Protein AF-A0A8E2ET56-F1 (afdb_monomer)

Radius of gyration: 13.76 Å; Cα contacts (8 Å, |Δi|>4): 84; chains: 1; bounding box: 32×27×34 Å

InterPro domains:
  IPR012919 SUN domain [PF07738] (4-85)
  IPR012919 SUN domain [PS51469] (1-86)
  IPR045120 SUN domain-containing Suco/Slp1-like [PTHR12953] (2-84)

Organism: NCBI:txid574774

Foldseek 3Di:
DCQQVDPPLVGDDDDDPPDPDDDDDDDDPDDDDDFKDKDFDQDPPDDDDFKDWDWDAPDPPDDPVRTHTPDIDGDDRDRDIDMDGD

pLDDT: mean 86.09, std 9.48, range [50.31, 96.56]

Solvent-accessible surface area (backbone atoms only — not comparable to full-atom values): 6111 Å² total; per-residue (Å²): 139,65,30,83,85,40,90,52,82,91,43,72,72,85,75,66,85,83,53,92,75,87,83,83,86,83,87,71,99,64,94,77,86,84,52,69,48,77,52,67,56,75,65,82,91,56,85,76,72,42,76,49,73,45,64,47,67,97,54,85,88,66,56,85,90,56,57,42,75,67,48,76,47,77,51,66,95,58,68,50,85,43,79,44,81,96

Sequence (86 aa):
SSSVLVENKDSYMLNECAAPNKFLVVELCDDILVDTIVLANFEFFSSMFRTFRISVSDRYPVKLERWKELGVFEARNSRDIQAFLV

Secondary structure (DSSP, 8-state):
--TTS---TT---PPPTT-S--------SS-----EEEE----SSSPPP-EEEEEE-SSSSPPGGGPEEEEEEE--S-SS-EEEE-

Mean predicted aligned error: 5.39 Å

Structure (mmCIF, N/CA/C/O backbone):
data_AF-A0A8E2ET56-F1
#
_entry.id   AF-A0A8E2ET56-F1
#
loop_
_atom_site.group_PDB
_atom_site.id
_atom_site.type_symbol
_atom_site.label_atom_id
_atom_site.label_alt_id
_atom_site.label_comp_id
_atom_site.label_asym_id
_atom_site.label_entity_id
_atom_site.label_seq_id
_atom_site.pdbx_PDB_ins_code
_atom_site.Cartn_x
_atom_site.Cartn_y
_atom_site.Cartn_z
_atom_site.occupancy
_atom_site.B_iso_or_equiv
_atom_site.auth_seq_id
_atom_site.auth_comp_id
_atom_site.auth_asym_id
_atom_site.auth_atom_id
_atom_site.pdbx_PDB_model_num
ATOM 1 N N . SER A 1 1 ? -3.769 12.865 -10.383 1.00 50.31 1 SER A N 1
ATOM 2 C CA . SER A 1 1 ? -3.716 12.124 -9.105 1.00 50.31 1 SER A CA 1
ATOM 3 C C . SER A 1 1 ? -4.434 10.767 -9.159 1.00 50.31 1 SER A C 1
ATOM 5 O O . SER A 1 1 ? -4.729 10.225 -8.106 1.00 50.31 1 SER A O 1
ATOM 7 N N . SER A 1 2 ? -4.659 10.155 -10.336 1.00 58.34 2 SER A N 1
ATOM 8 C CA . SER A 1 2 ? -5.284 8.818 -10.445 1.00 58.34 2 SER A CA 1
ATOM 9 C C . SER A 1 2 ? -4.286 7.659 -10.572 1.00 58.34 2 SER A C 1
ATOM 11 O O . SER A 1 2 ? -4.694 6.508 -10.606 1.00 58.34 2 SER A O 1
ATOM 13 N N . SER A 1 3 ? -2.981 7.9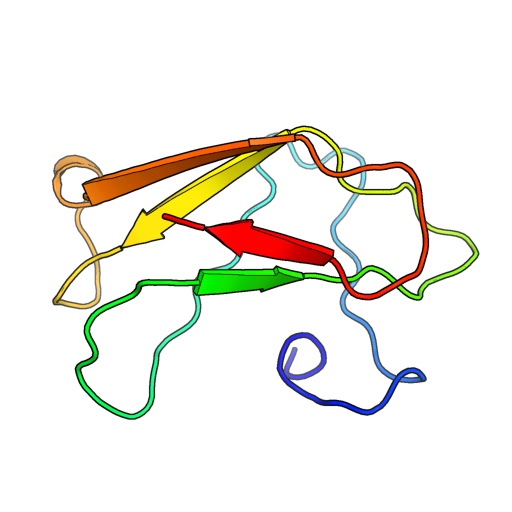28 -10.627 1.00 70.75 3 SER A N 1
ATOM 14 C CA . SER A 1 3 ? -1.984 6.945 -11.071 1.00 70.75 3 SER A CA 1
ATOM 15 C C . SER A 1 3 ? -1.683 5.801 -10.093 1.00 70.75 3 SER A C 1
ATOM 17 O O . SER A 1 3 ? -0.981 4.876 -10.466 1.00 70.75 3 SER A O 1
ATOM 19 N N . VAL A 1 4 ? -2.172 5.844 -8.847 1.00 74.25 4 VAL A N 1
ATOM 20 C CA . VAL A 1 4 ? -1.910 4.772 -7.860 1.00 74.25 4 VAL A CA 1
ATOM 21 C C . VAL A 1 4 ? -2.808 3.551 -8.076 1.00 74.25 4 VAL A C 1
ATOM 23 O O . VAL A 1 4 ? -2.394 2.432 -7.802 1.00 74.25 4 VAL A O 1
ATOM 26 N N . LEU A 1 5 ? -4.028 3.764 -8.576 1.00 77.62 5 LEU A N 1
ATOM 27 C CA . LEU A 1 5 ? -5.022 2.707 -8.818 1.00 77.62 5 LEU A CA 1
ATOM 28 C C . LEU A 1 5 ? -5.139 2.348 -10.305 1.00 77.62 5 LEU A C 1
ATOM 30 O O . LEU A 1 5 ? -6.077 1.673 -10.716 1.00 77.62 5 LEU A O 1
ATOM 34 N N . VAL A 1 6 ? -4.214 2.842 -11.126 1.00 74.25 6 VAL A N 1
ATOM 35 C CA . VAL A 1 6 ? -4.192 2.613 -12.567 1.00 74.25 6 VAL A CA 1
ATOM 36 C C . VAL A 1 6 ? -3.054 1.649 -12.864 1.00 74.25 6 VAL A C 1
ATOM 38 O O . VAL A 1 6 ? -1.915 1.895 -12.490 1.00 74.25 6 VAL A O 1
ATOM 41 N N . GLU A 1 7 ? -3.350 0.560 -13.571 1.00 68.50 7 GLU A N 1
ATOM 42 C CA . GLU A 1 7 ? -2.359 -0.476 -13.911 1.00 68.50 7 GLU A CA 1
ATOM 43 C C . GLU A 1 7 ? -1.271 0.004 -14.889 1.00 68.50 7 GLU A C 1
ATOM 45 O O . GLU A 1 7 ? -0.294 -0.704 -15.146 1.00 68.50 7 GLU A O 1
ATOM 50 N N . ASN A 1 8 ? -1.431 1.207 -15.451 1.00 72.62 8 ASN A N 1
ATOM 51 C CA . ASN A 1 8 ? -0.447 1.823 -16.327 1.00 72.62 8 ASN A CA 1
ATOM 52 C C . ASN A 1 8 ? 0.841 2.135 -15.551 1.00 72.62 8 ASN A C 1
ATOM 54 O O . ASN A 1 8 ? 0.917 3.117 -14.818 1.00 72.62 8 ASN A O 1
ATOM 58 N N . LYS A 1 9 ? 1.873 1.327 -15.800 1.00 66.44 9 LYS A N 1
ATOM 59 C CA . LYS A 1 9 ? 3.200 1.433 -15.179 1.00 66.44 9 LYS A CA 1
ATOM 60 C C . LYS A 1 9 ? 3.972 2.701 -15.564 1.00 66.44 9 LYS A C 1
ATOM 62 O O . LYS A 1 9 ? 4.910 3.051 -14.857 1.00 66.44 9 LYS A O 1
ATOM 67 N N . ASP A 1 10 ? 3.567 3.393 -16.629 1.00 64.06 10 ASP A N 1
ATOM 68 C CA . ASP A 1 10 ? 4.150 4.673 -17.054 1.00 64.06 10 ASP A CA 1
ATOM 69 C C . ASP A 1 10 ? 3.524 5.867 -16.317 1.00 64.06 10 ASP A C 1
ATOM 71 O O . ASP A 1 10 ? 4.010 6.994 -16.401 1.00 64.06 10 ASP A O 1
ATOM 75 N N . SER A 1 11 ? 2.423 5.643 -15.594 1.00 66.94 11 SER A N 1
ATOM 76 C CA . SER A 1 11 ? 1.779 6.645 -14.752 1.00 66.94 11 SER A CA 1
ATOM 77 C C . SER A 1 11 ? 2.048 6.333 -13.289 1.00 66.94 11 SER A C 1
ATOM 79 O O . SER A 1 11 ? 1.646 5.298 -12.776 1.00 66.94 11 SER A O 1
ATOM 81 N N . TYR A 1 12 ? 2.664 7.269 -12.577 1.00 66.69 12 TYR A N 1
ATOM 82 C CA . TYR A 1 12 ? 2.974 7.108 -11.159 1.00 66.69 12 TYR A CA 1
ATOM 83 C C . TYR A 1 12 ? 2.637 8.371 -10.371 1.00 66.69 12 TYR A C 1
ATOM 85 O O . TYR A 1 12 ? 2.464 9.462 -10.918 1.00 66.69 12 TYR A O 1
ATOM 93 N N . MET A 1 13 ? 2.494 8.204 -9.059 1.00 75.00 13 MET A N 1
ATOM 94 C CA . MET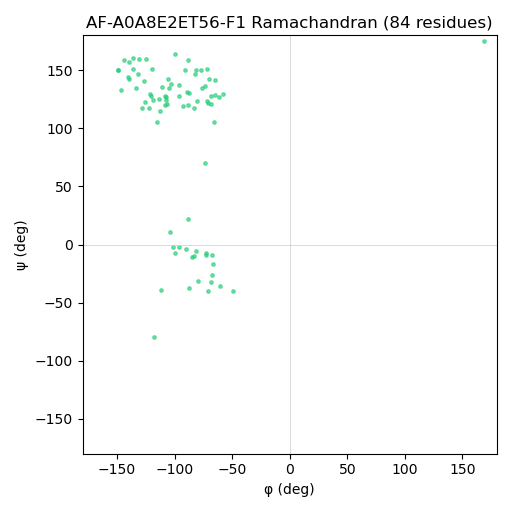 A 1 13 ? 2.348 9.308 -8.119 1.00 75.00 13 MET A CA 1
ATOM 95 C C . MET A 1 13 ? 3.638 9.427 -7.317 1.00 75.00 13 MET A C 1
ATOM 97 O O . MET A 1 13 ? 4.031 8.490 -6.625 1.00 75.00 13 MET A O 1
ATOM 101 N N . LEU A 1 14 ? 4.288 10.585 -7.401 1.00 71.69 14 LEU A N 1
ATOM 102 C CA . LEU A 1 14 ? 5.436 10.896 -6.560 1.00 71.69 14 LEU A CA 1
ATOM 103 C C . LEU A 1 14 ? 4.954 11.522 -5.254 1.00 71.69 14 LEU A C 1
ATOM 105 O O . LEU A 1 14 ? 4.186 12.481 -5.267 1.00 71.69 14 LEU A O 1
ATOM 109 N N . ASN A 1 15 ? 5.445 10.995 -4.135 1.00 75.69 15 ASN A N 1
ATOM 110 C CA . ASN A 1 15 ? 5.359 11.663 -2.843 1.00 75.69 15 ASN A CA 1
ATOM 111 C C . ASN A 1 15 ? 6.660 12.424 -2.588 1.00 75.69 15 ASN A C 1
ATOM 113 O O . ASN A 1 15 ? 7.749 11.893 -2.814 1.00 75.69 15 ASN A O 1
ATOM 117 N N . GLU A 1 16 ? 6.558 13.648 -2.072 1.00 81.94 16 GLU A N 1
ATOM 118 C CA . GLU A 1 16 ? 7.729 14.442 -1.705 1.00 81.94 16 GLU A CA 1
ATOM 119 C C . GLU A 1 16 ? 8.593 13.704 -0.677 1.00 81.94 16 GLU A C 1
ATOM 121 O O . GLU A 1 16 ? 8.112 13.246 0.363 1.00 81.94 16 GLU A O 1
ATOM 126 N N . CYS A 1 17 ? 9.900 13.609 -0.935 1.00 78.81 17 CYS A N 1
ATOM 127 C CA . CYS A 1 17 ? 10.815 12.886 -0.052 1.00 78.81 17 CYS A CA 1
ATOM 128 C C . CYS A 1 17 ? 10.856 13.470 1.367 1.00 78.81 17 CYS A C 1
ATOM 130 O O . CYS A 1 17 ? 10.954 12.699 2.323 1.00 78.81 17 CYS A O 1
ATOM 132 N N . ALA A 1 18 ? 10.742 14.794 1.490 1.00 84.88 18 ALA A N 1
ATOM 133 C CA . ALA A 1 18 ? 10.802 15.530 2.751 1.00 84.88 18 ALA A CA 1
ATOM 134 C C . ALA A 1 18 ? 9.476 15.543 3.534 1.00 84.88 18 ALA A C 1
ATOM 136 O O . ALA A 1 18 ? 9.449 16.043 4.657 1.00 84.88 18 ALA A O 1
ATOM 137 N N . ALA A 1 19 ? 8.386 15.004 2.971 1.00 86.31 19 ALA A N 1
ATOM 138 C CA . ALA A 1 19 ? 7.098 14.989 3.652 1.00 86.31 19 ALA A CA 1
ATOM 139 C C . ALA A 1 19 ? 7.193 14.189 4.970 1.00 86.31 19 ALA A C 1
ATOM 141 O O . ALA A 1 19 ? 7.613 13.025 4.939 1.00 86.31 19 ALA A O 1
ATOM 142 N N . PRO A 1 20 ? 6.788 14.773 6.116 1.00 83.31 20 PRO A N 1
ATOM 143 C CA . PRO A 1 20 ? 6.886 14.113 7.418 1.00 83.31 20 PRO A CA 1
ATOM 144 C C . PRO A 1 20 ? 5.921 12.929 7.537 1.00 83.31 20 PRO A C 1
ATOM 146 O O . PRO A 1 20 ? 6.244 11.934 8.177 1.00 83.31 20 PRO A O 1
ATOM 149 N N . ASN A 1 21 ? 4.759 13.016 6.882 1.00 81.69 21 ASN A N 1
ATOM 150 C CA . ASN A 1 21 ? 3.760 11.957 6.815 1.00 81.69 21 ASN A CA 1
ATOM 151 C C . ASN A 1 21 ? 3.449 11.663 5.348 1.00 81.69 21 ASN A C 1
ATOM 153 O O . ASN A 1 21 ? 3.032 12.556 4.614 1.00 81.69 21 ASN A O 1
ATOM 157 N N . LYS A 1 22 ? 3.642 10.412 4.928 1.00 88.00 22 LYS A N 1
ATOM 158 C CA . LYS A 1 22 ? 3.357 9.944 3.567 1.00 88.00 22 LYS A CA 1
ATOM 159 C C . LYS A 1 22 ? 2.235 8.925 3.652 1.00 88.00 22 LYS A C 1
ATOM 161 O O . LYS A 1 22 ? 2.455 7.811 4.118 1.00 88.00 22 LYS A O 1
ATOM 166 N N . PHE A 1 23 ? 1.039 9.326 3.245 1.00 88.38 23 PHE A N 1
ATOM 167 C CA . PHE A 1 23 ? -0.136 8.466 3.259 1.00 88.38 23 PHE A CA 1
ATOM 168 C C . PHE A 1 23 ? -0.972 8.689 2.005 1.00 88.38 23 PHE A C 1
ATOM 170 O O . PHE A 1 23 ? -0.907 9.739 1.368 1.00 88.38 23 PHE A O 1
ATOM 177 N N . LEU A 1 24 ? -1.765 7.679 1.675 1.00 88.00 24 LEU A N 1
ATOM 178 C CA . LEU A 1 24 ? -2.812 7.752 0.675 1.00 88.00 24 LEU A CA 1
ATOM 179 C C . LEU A 1 24 ? -4.100 7.266 1.330 1.00 88.00 24 LEU A C 1
ATOM 181 O O . LEU A 1 24 ? -4.077 6.311 2.104 1.00 88.00 24 LEU A O 1
ATOM 185 N N . VAL A 1 25 ? -5.208 7.921 1.005 1.00 89.00 25 VAL A N 1
ATOM 186 C CA . VAL A 1 25 ? -6.545 7.428 1.331 1.00 89.00 25 VAL A CA 1
ATOM 187 C C . VAL A 1 25 ? -7.174 6.954 0.032 1.00 89.00 25 VAL A C 1
ATOM 189 O O . VAL A 1 25 ? -7.224 7.708 -0.938 1.00 89.00 25 VAL A O 1
ATOM 192 N N . VAL A 1 26 ? -7.611 5.699 0.023 1.00 89.19 26 VAL A N 1
ATOM 193 C CA . VAL A 1 26 ? -8.302 5.074 -1.104 1.00 89.19 26 VAL A CA 1
ATOM 194 C C . VAL A 1 26 ? -9.733 4.788 -0.673 1.00 89.19 26 VAL A C 1
ATOM 196 O O . VAL A 1 26 ? -9.950 4.139 0.348 1.00 89.19 26 VAL A O 1
ATOM 199 N N . GLU A 1 27 ? -10.690 5.288 -1.447 1.00 89.56 27 GLU A N 1
ATOM 200 C CA . GLU A 1 27 ? -12.098 4.913 -1.342 1.00 89.56 27 GLU A CA 1
ATOM 201 C C . GLU A 1 27 ? -12.348 3.700 -2.245 1.00 89.56 27 GLU A C 1
ATOM 203 O O . GLU A 1 27 ? -11.906 3.676 -3.396 1.00 89.56 27 GLU A O 1
ATOM 208 N N . LEU A 1 28 ? -13.009 2.680 -1.702 1.00 89.62 28 LEU A N 1
ATOM 209 C CA . LEU A 1 28 ? -13.397 1.482 -2.440 1.00 89.62 28 LEU A CA 1
ATOM 210 C C . LEU A 1 28 ? -14.796 1.681 -3.029 1.00 89.62 28 LEU A C 1
ATOM 212 O O . LEU A 1 28 ? -15.617 2.382 -2.446 1.00 89.62 28 LEU A O 1
ATOM 216 N N . CYS A 1 29 ? -15.077 1.046 -4.168 1.00 88.00 29 CYS A N 1
ATOM 217 C CA . CYS A 1 29 ? -16.394 1.133 -4.806 1.00 88.00 29 CYS A CA 1
ATOM 218 C C . CYS A 1 29 ? -17.505 0.454 -3.988 1.00 88.00 29 CYS A C 1
ATOM 220 O O . CYS A 1 29 ? -18.659 0.847 -4.114 1.00 88.00 29 CYS A O 1
ATOM 222 N N . ASP A 1 30 ? -17.146 -0.544 -3.173 1.00 90.00 30 ASP A N 1
ATOM 223 C CA . ASP A 1 30 ? -18.061 -1.365 -2.383 1.00 90.00 30 ASP A CA 1
ATOM 224 C C . ASP A 1 30 ? -17.448 -1.720 -1.019 1.00 90.00 30 ASP A C 1
ATOM 226 O O . ASP A 1 30 ? -16.222 -1.735 -0.847 1.00 90.00 30 ASP A O 1
ATOM 230 N N . ASP A 1 31 ? -18.313 -2.073 -0.066 1.00 90.06 31 ASP A N 1
ATOM 231 C CA . ASP A 1 31 ? -17.917 -2.616 1.233 1.00 90.06 31 ASP A CA 1
ATOM 232 C C . ASP A 1 31 ? -17.382 -4.048 1.081 1.00 90.06 31 ASP A C 1
ATOM 234 O O . ASP A 1 31 ? -18.077 -4.944 0.594 1.00 90.06 31 ASP A O 1
ATOM 238 N N . ILE A 1 32 ? -16.150 -4.287 1.541 1.00 92.19 32 ILE A N 1
ATOM 239 C CA . ILE A 1 32 ? -15.481 -5.592 1.447 1.00 92.19 32 ILE A CA 1
ATOM 240 C C . ILE A 1 32 ? -14.876 -6.033 2.781 1.00 92.19 32 ILE A C 1
ATOM 242 O O . ILE A 1 32 ? -14.565 -5.221 3.654 1.00 92.19 32 ILE A O 1
ATOM 246 N N . LEU A 1 33 ? -14.630 -7.339 2.905 1.00 92.12 33 LEU A N 1
ATOM 247 C CA . LEU A 1 33 ? -13.723 -7.880 3.913 1.00 92.12 33 LEU A CA 1
ATOM 248 C C . LEU A 1 33 ? -12.304 -7.914 3.336 1.00 92.12 33 LEU A C 1
ATOM 250 O O . LEU A 1 33 ? -12.058 -8.574 2.328 1.00 92.12 33 LEU A O 1
ATOM 254 N N . VAL A 1 34 ? -11.375 -7.203 3.973 1.00 92.25 34 VAL A N 1
ATOM 255 C CA . VAL A 1 34 ? -9.969 -7.174 3.552 1.00 92.25 34 VAL A CA 1
ATOM 256 C C . VAL A 1 34 ? -9.240 -8.385 4.131 1.00 92.25 34 VAL A C 1
ATOM 258 O O . VAL A 1 34 ? -9.121 -8.498 5.346 1.00 92.25 34 VAL A O 1
ATOM 261 N N . ASP A 1 35 ? -8.744 -9.254 3.255 1.00 94.25 35 ASP A N 1
ATOM 262 C CA . ASP A 1 35 ? -7.918 -10.422 3.606 1.00 94.25 35 ASP A CA 1
ATOM 263 C C . ASP A 1 35 ? -6.468 -10.265 3.123 1.00 94.25 35 ASP A C 1
ATOM 265 O O . ASP A 1 35 ? -5.523 -10.596 3.828 1.00 94.2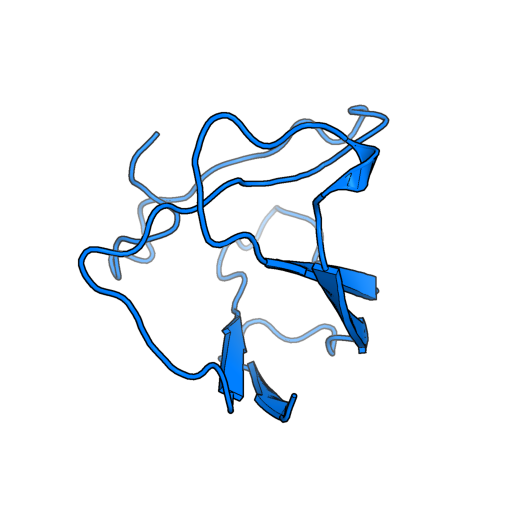5 35 ASP A O 1
ATOM 269 N N . THR A 1 36 ? -6.276 -9.705 1.928 1.00 94.75 36 THR A N 1
ATOM 270 C CA . THR A 1 36 ? -4.954 -9.567 1.315 1.00 94.75 36 THR A CA 1
ATOM 271 C C . THR A 1 36 ? -4.767 -8.162 0.754 1.00 94.75 36 THR A C 1
ATOM 273 O O . THR A 1 36 ? -5.627 -7.634 0.050 1.00 94.75 36 THR A O 1
ATOM 276 N N . ILE A 1 37 ? -3.605 -7.570 1.026 1.00 93.75 37 ILE A N 1
ATOM 277 C CA . ILE A 1 37 ? -3.142 -6.314 0.434 1.00 93.75 37 ILE A CA 1
ATOM 278 C C . ILE A 1 37 ? -2.063 -6.626 -0.598 1.00 93.75 37 ILE A C 1
ATOM 280 O O . ILE A 1 37 ? -1.138 -7.389 -0.328 1.00 93.75 37 ILE A O 1
ATOM 284 N N . VAL A 1 38 ? -2.149 -6.003 -1.771 1.00 93.50 38 VAL A N 1
ATOM 285 C CA . VAL A 1 38 ? -1.158 -6.150 -2.842 1.00 93.50 38 VAL A CA 1
ATOM 286 C C . VAL A 1 38 ? -0.553 -4.787 -3.162 1.00 93.50 38 VAL A C 1
ATOM 288 O O . VAL A 1 38 ? -1.283 -3.825 -3.390 1.00 93.50 38 VAL A O 1
ATOM 291 N N . LEU A 1 39 ? 0.778 -4.694 -3.165 1.00 91.31 39 LEU A N 1
ATOM 292 C CA . LEU A 1 39 ? 1.500 -3.436 -3.364 1.00 91.31 39 LEU A CA 1
ATOM 293 C C . LEU A 1 39 ? 2.751 -3.631 -4.234 1.00 91.31 39 LEU A C 1
ATOM 295 O O . LEU A 1 39 ? 3.444 -4.644 -4.130 1.00 91.31 39 LEU A O 1
ATOM 299 N N . ALA A 1 40 ? 3.063 -2.636 -5.067 1.00 90.00 40 ALA A N 1
ATOM 300 C CA . ALA A 1 40 ? 4.283 -2.569 -5.872 1.00 90.00 40 ALA A CA 1
ATOM 301 C C . ALA A 1 40 ? 4.720 -1.112 -6.082 1.00 90.00 40 ALA A C 1
ATOM 303 O O . ALA A 1 40 ? 3.886 -0.211 -6.136 1.00 90.00 40 ALA A O 1
ATOM 304 N N . ASN A 1 41 ? 6.027 -0.881 -6.227 1.00 87.00 41 ASN A N 1
ATOM 305 C CA . ASN A 1 41 ? 6.573 0.363 -6.771 1.00 87.00 41 ASN A CA 1
ATOM 306 C C . ASN A 1 41 ? 7.424 0.010 -7.994 1.00 87.00 41 ASN A C 1
ATOM 308 O O . ASN A 1 41 ? 8.415 -0.710 -7.868 1.00 87.00 41 ASN A O 1
ATOM 312 N N . PHE A 1 42 ? 7.022 0.513 -9.160 1.00 85.44 42 PHE A N 1
ATOM 313 C CA . PHE A 1 42 ? 7.711 0.286 -10.431 1.00 85.44 42 PHE A CA 1
ATOM 314 C C . PHE A 1 42 ? 8.605 1.460 -10.855 1.00 85.44 42 PHE A C 1
ATOM 316 O O . PHE A 1 42 ? 9.367 1.317 -11.808 1.00 85.44 42 PHE A O 1
ATOM 323 N N . GLU A 1 43 ? 8.565 2.597 -10.152 1.00 83.62 43 GLU A N 1
ATOM 324 C CA . GLU A 1 43 ? 9.364 3.773 -10.502 1.00 83.62 43 GLU A CA 1
ATOM 325 C C . GLU A 1 43 ? 10.852 3.522 -10.210 1.00 83.62 43 GLU A C 1
ATOM 327 O O . GLU A 1 43 ? 11.264 3.236 -9.079 1.00 83.62 43 GLU A O 1
ATOM 332 N N . PHE A 1 44 ? 11.683 3.636 -11.246 1.00 80.50 44 PHE A N 1
ATOM 333 C CA . PHE A 1 44 ? 13.094 3.275 -11.195 1.00 80.50 44 PHE A CA 1
ATOM 334 C C . PHE A 1 44 ? 13.933 4.250 -10.363 1.00 80.50 44 PHE A C 1
ATOM 336 O O . PHE A 1 44 ? 14.798 3.803 -9.606 1.00 80.50 44 PHE A O 1
ATOM 343 N N . PHE A 1 45 ? 13.665 5.553 -10.464 1.00 82.25 45 PHE A N 1
ATOM 344 C CA . PHE A 1 45 ? 14.459 6.609 -9.826 1.00 82.25 45 PHE A CA 1
ATOM 345 C C . PHE A 1 45 ? 13.972 6.980 -8.419 1.00 82.25 45 PHE A C 1
ATOM 347 O O . PHE A 1 45 ? 14.599 7.795 -7.742 1.00 82.25 45 PHE A O 1
ATOM 354 N N . SER A 1 46 ? 12.867 6.387 -7.963 1.00 80.50 46 SER A N 1
ATOM 355 C CA . SER A 1 46 ? 12.325 6.606 -6.621 1.00 80.50 46 SER A CA 1
ATOM 356 C C . SER A 1 46 ? 12.916 5.646 -5.586 1.00 80.50 46 SER A C 1
ATOM 358 O O . SER A 1 46 ? 13.422 4.568 -5.906 1.00 80.50 46 SER A O 1
ATOM 360 N N . SER A 1 47 ? 12.831 6.031 -4.312 1.00 85.69 47 SER A N 1
ATOM 361 C CA . SER A 1 47 ? 13.072 5.108 -3.206 1.00 85.69 47 SER A CA 1
ATOM 362 C C . SER A 1 47 ? 11.928 4.098 -3.066 1.00 85.69 47 SER A C 1
ATOM 364 O O . SER A 1 47 ? 10.770 4.379 -3.372 1.00 85.69 47 SER A O 1
ATOM 366 N N . MET A 1 48 ? 12.253 2.907 -2.560 1.00 87.81 48 MET A N 1
ATOM 367 C CA . MET A 1 48 ? 11.261 1.872 -2.268 1.00 87.81 48 MET A CA 1
ATOM 368 C C . MET A 1 48 ? 10.584 2.110 -0.917 1.00 87.81 48 MET A C 1
ATOM 370 O O . MET A 1 48 ? 11.216 2.575 0.036 1.00 87.81 48 MET A O 1
ATOM 374 N N . PHE A 1 49 ? 9.305 1.742 -0.816 1.00 88.12 49 PHE A N 1
ATOM 375 C CA . PHE A 1 49 ? 8.645 1.616 0.480 1.00 88.12 49 PHE A CA 1
ATOM 376 C C . PHE A 1 49 ? 9.206 0.398 1.225 1.00 88.12 49 PHE A C 1
ATOM 378 O O . PHE A 1 49 ? 9.505 -0.631 0.623 1.00 88.12 49 PHE A O 1
ATOM 385 N N . ARG A 1 50 ? 9.362 0.532 2.545 1.00 91.38 50 ARG A N 1
ATOM 386 C CA . ARG A 1 50 ? 9.832 -0.545 3.424 1.00 91.38 50 ARG A CA 1
ATOM 387 C C . ARG A 1 50 ? 8.753 -0.894 4.432 1.00 91.38 50 ARG A C 1
ATOM 389 O O . ARG A 1 50 ? 8.017 -1.844 4.223 1.00 91.38 50 ARG A O 1
ATOM 396 N N . THR A 1 51 ? 8.611 -0.100 5.485 1.00 94.06 51 THR A N 1
ATOM 397 C CA . THR A 1 51 ? 7.578 -0.317 6.500 1.00 94.06 51 THR A CA 1
ATOM 398 C C . THR A 1 51 ? 6.365 0.543 6.187 1.00 94.06 51 THR A C 1
ATOM 400 O O . THR A 1 51 ? 6.502 1.754 6.010 1.00 94.06 51 THR A O 1
ATOM 403 N N . PHE A 1 52 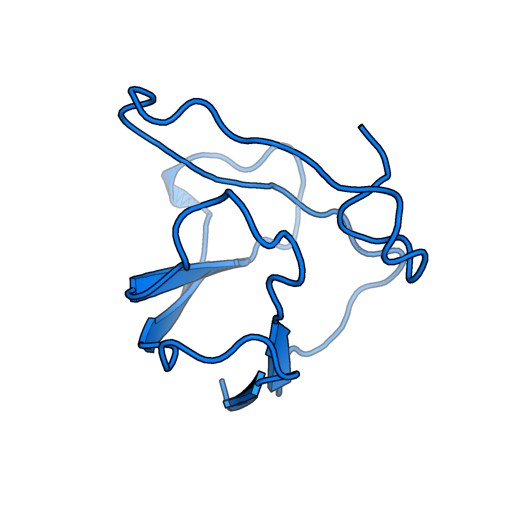? 5.187 -0.067 6.127 1.00 93.69 52 PHE A N 1
ATOM 404 C CA . PHE A 1 52 ? 3.931 0.643 5.904 1.00 93.69 52 PHE A CA 1
ATOM 405 C C . PHE A 1 52 ? 2.838 0.127 6.838 1.00 93.69 52 PHE A C 1
ATOM 407 O O . PHE A 1 52 ? 2.859 -1.023 7.272 1.00 93.69 52 PHE A O 1
ATOM 414 N N . ARG A 1 53 ? 1.891 1.008 7.166 1.00 95.19 53 ARG A N 1
ATOM 415 C CA . ARG A 1 53 ? 0.722 0.703 7.995 1.00 95.19 53 ARG A CA 1
ATOM 416 C C . ARG A 1 53 ? -0.522 0.750 7.128 1.00 95.19 53 ARG A C 1
ATOM 418 O O . ARG A 1 53 ? -0.684 1.697 6.360 1.00 95.19 53 ARG A O 1
ATOM 425 N N . ILE A 1 54 ? -1.398 -0.233 7.295 1.00 95.31 54 ILE A N 1
ATOM 426 C CA . ILE A 1 54 ? -2.719 -0.242 6.676 1.00 95.31 54 ILE A CA 1
ATOM 427 C C . ILE A 1 54 ? -3.763 -0.011 7.759 1.00 95.31 54 ILE A C 1
ATOM 429 O O . ILE A 1 54 ? -3.794 -0.716 8.768 1.00 95.31 54 ILE A O 1
ATOM 433 N N . SER A 1 55 ? -4.631 0.966 7.518 1.00 94.62 55 SER A N 1
ATOM 434 C CA . SER A 1 55 ? -5.786 1.252 8.359 1.00 94.62 55 SER A CA 1
ATOM 435 C C . SER A 1 55 ? -7.029 1.407 7.496 1.00 94.62 55 SER A C 1
ATOM 437 O O . SER A 1 55 ? -6.952 1.917 6.381 1.00 94.62 55 SER A O 1
ATOM 439 N N . VAL A 1 56 ? -8.176 0.995 8.028 1.00 94.25 56 VAL A N 1
ATOM 440 C CA . VAL A 1 56 ? -9.475 1.053 7.350 1.00 94.25 56 VAL A CA 1
ATOM 441 C C . VAL A 1 56 ? -10.503 1.805 8.181 1.00 94.25 56 VAL A C 1
ATOM 443 O O . VAL A 1 56 ? -10.365 1.956 9.398 1.00 94.25 56 VAL A O 1
ATOM 446 N N . SER A 1 57 ? -11.548 2.274 7.513 1.00 93.25 57 SER A N 1
ATOM 447 C CA . SER A 1 57 ? -12.728 2.854 8.139 1.00 93.25 57 SER A CA 1
ATOM 448 C C . SER A 1 57 ? -13.949 2.584 7.268 1.00 93.25 57 SER A C 1
ATOM 450 O O . SER A 1 57 ? -13.828 2.491 6.052 1.00 93.25 57 SER A O 1
ATOM 452 N N . ASP A 1 58 ? -15.109 2.466 7.904 1.00 90.00 58 ASP A N 1
ATOM 453 C CA . ASP A 1 58 ? -16.410 2.244 7.273 1.00 90.00 58 ASP A CA 1
ATOM 454 C C . ASP A 1 58 ? -17.064 3.545 6.772 1.00 90.00 58 ASP A C 1
ATOM 456 O O . ASP A 1 58 ? -18.102 3.505 6.119 1.00 90.00 58 ASP A O 1
ATOM 460 N N . ARG A 1 59 ? -16.523 4.722 7.126 1.00 85.56 59 ARG A N 1
ATOM 461 C CA . ARG A 1 59 ? -17.146 6.020 6.817 1.00 85.56 59 ARG A CA 1
ATOM 462 C C . ARG A 1 59 ? -16.124 7.109 6.548 1.00 85.56 59 ARG A C 1
ATOM 464 O O . ARG A 1 59 ? -15.253 7.356 7.375 1.00 85.56 59 ARG A O 1
ATOM 471 N N . TYR A 1 60 ? -16.325 7.865 5.474 1.00 82.06 60 TYR A N 1
ATOM 472 C CA . TYR A 1 60 ? -15.578 9.091 5.192 1.00 82.06 60 TYR A CA 1
ATOM 473 C C . TYR A 1 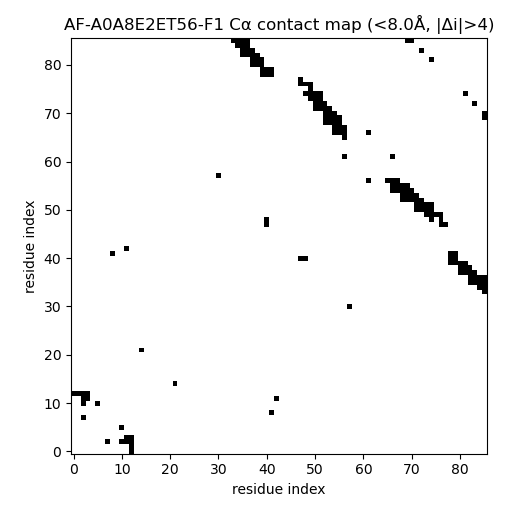60 ? -16.444 10.343 5.459 1.00 82.06 60 TYR A C 1
ATOM 475 O O . TYR A 1 60 ? -17.638 10.317 5.159 1.00 82.06 60 TYR A O 1
ATOM 483 N N . PRO A 1 61 ? -15.900 11.455 5.997 1.00 84.56 61 PRO A N 1
ATOM 484 C CA . PRO A 1 61 ? -14.536 11.647 6.488 1.00 84.56 61 PRO A CA 1
ATOM 485 C C . PRO A 1 61 ? -14.283 10.934 7.822 1.00 84.56 61 PRO A C 1
ATOM 487 O O . PRO A 1 61 ? -15.086 10.987 8.756 1.00 84.56 61 PRO A O 1
ATOM 490 N N . VAL A 1 62 ? -13.122 10.287 7.916 1.00 84.69 62 VAL A N 1
ATOM 491 C CA . VAL A 1 62 ? -12.723 9.507 9.091 1.00 84.69 62 VAL A CA 1
ATOM 492 C C . VAL A 1 62 ? -12.181 10.448 10.167 1.00 84.69 62 VAL A C 1
ATOM 494 O O . VAL A 1 62 ? -11.215 11.178 9.936 1.00 84.69 62 VAL A O 1
ATOM 497 N N . LYS A 1 63 ? -12.765 10.425 11.370 1.00 85.56 63 LYS A N 1
ATOM 498 C CA . LYS A 1 63 ? -12.127 11.050 12.543 1.00 85.56 63 LYS A CA 1
ATOM 499 C C . LYS A 1 63 ? -10.836 10.299 12.864 1.00 85.56 63 LYS A C 1
ATOM 501 O O . LYS A 1 63 ? -10.831 9.077 12.788 1.00 85.56 63 LYS A O 1
ATOM 506 N N . LEU A 1 64 ? -9.773 10.994 13.270 1.00 79.31 64 LEU A N 1
ATOM 507 C CA . LEU A 1 64 ? -8.463 10.384 13.555 1.00 79.31 64 LEU A CA 1
ATOM 508 C C . LEU A 1 64 ? -8.554 9.150 14.474 1.00 79.31 64 LEU A C 1
ATOM 510 O O . LEU A 1 64 ? -7.909 8.147 14.189 1.00 79.31 64 LEU A O 1
ATOM 514 N N . GLU A 1 65 ? -9.406 9.174 15.505 1.00 82.44 65 GLU A N 1
ATOM 515 C CA . GLU A 1 65 ? -9.603 8.032 16.412 1.00 82.44 65 GLU A CA 1
ATOM 516 C C . GLU A 1 65 ? -10.386 6.835 15.830 1.00 82.44 65 GLU A C 1
ATOM 518 O O . GLU A 1 65 ? -10.510 5.809 16.493 1.00 82.44 65 GLU A O 1
ATOM 523 N N . ARG A 1 66 ? -10.955 6.953 14.623 1.00 88.69 66 ARG A N 1
ATOM 524 C CA . ARG A 1 66 ? -11.821 5.929 14.006 1.00 88.69 66 ARG A CA 1
ATOM 525 C C . ARG A 1 66 ? -11.134 5.072 12.951 1.00 88.69 66 ARG A C 1
ATOM 527 O O . ARG A 1 66 ? -11.760 4.158 12.421 1.00 88.69 66 ARG A O 1
ATOM 534 N N . TRP A 1 67 ? -9.870 5.346 12.650 1.00 92.25 67 TRP A N 1
ATOM 535 C CA . TRP A 1 67 ? -9.069 4.449 11.829 1.00 92.25 67 TRP A CA 1
ATOM 536 C C . TRP A 1 67 ? -8.800 3.159 12.597 1.00 92.25 67 TRP A C 1
ATOM 538 O O . TRP A 1 67 ? -8.197 3.179 13.669 1.00 92.25 67 TRP A O 1
ATOM 548 N N . LYS A 1 68 ? -9.225 2.030 12.035 1.00 93.25 68 LYS A N 1
ATOM 549 C CA . LYS A 1 68 ? -8.894 0.708 12.556 1.00 93.25 68 LYS A CA 1
ATOM 550 C C . LYS A 1 68 ? -7.640 0.207 11.858 1.00 93.25 68 LYS A C 1
ATOM 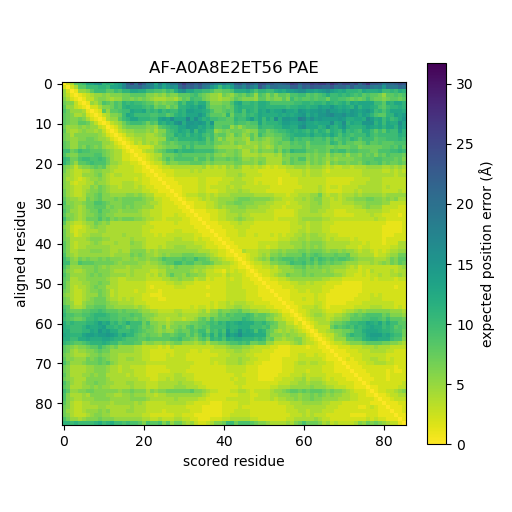552 O O . LYS A 1 68 ? -7.643 0.053 10.641 1.00 93.25 68 LYS A O 1
ATOM 557 N N . GLU A 1 69 ? -6.580 -0.045 12.615 1.00 94.75 69 GLU A N 1
ATOM 558 C CA . GLU A 1 69 ? -5.361 -0.650 12.077 1.00 94.75 69 GLU A CA 1
ATOM 559 C C . GLU A 1 69 ? -5.627 -2.110 11.680 1.00 94.75 69 GLU A C 1
ATOM 561 O O . GLU A 1 69 ? -6.159 -2.883 12.479 1.00 94.75 69 GLU A O 1
ATOM 566 N N . LEU A 1 70 ? -5.285 -2.460 10.438 1.00 94.75 70 LEU A N 1
ATOM 567 C CA . LEU A 1 70 ? -5.254 -3.840 9.950 1.00 94.75 70 LEU A CA 1
ATOM 568 C C . LEU A 1 70 ? -3.896 -4.485 10.231 1.00 94.75 70 LEU A C 1
ATOM 570 O O . LEU A 1 70 ? -3.833 -5.649 10.599 1.00 94.75 70 LEU A O 1
ATOM 574 N N . GLY A 1 71 ? -2.814 -3.714 10.105 1.00 94.94 71 GLY A N 1
ATOM 575 C CA . GLY A 1 71 ? -1.480 -4.181 10.452 1.00 94.94 71 GLY A CA 1
ATOM 576 C C . GLY A 1 71 ? -0.365 -3.253 9.985 1.00 94.94 71 GLY A C 1
ATOM 577 O O . GLY A 1 71 ? -0.585 -2.261 9.278 1.00 94.94 71 GLY A O 1
ATOM 578 N N . VAL A 1 72 ? 0.854 -3.612 10.383 1.00 96.56 72 VAL A N 1
ATOM 579 C CA . VAL A 1 72 ? 2.104 -2.999 9.933 1.00 96.56 72 VAL A CA 1
ATOM 580 C C . VAL A 1 72 ? 2.928 -4.070 9.237 1.00 96.56 72 VAL A C 1
ATOM 582 O O . VAL A 1 72 ? 3.227 -5.110 9.820 1.00 96.56 72 VAL A O 1
ATOM 585 N N . PHE A 1 73 ? 3.311 -3.798 7.997 1.00 96.31 73 PHE A N 1
ATOM 586 C CA . PHE A 1 73 ? 4.002 -4.745 7.135 1.00 96.31 73 PHE A CA 1
ATOM 587 C C . PHE A 1 73 ? 5.364 -4.199 6.720 1.00 96.31 73 PHE A C 1
ATOM 589 O O . PHE A 1 73 ? 5.563 -2.985 6.613 1.00 96.31 73 PHE A O 1
ATOM 596 N N . GLU A 1 74 ? 6.302 -5.108 6.463 1.00 95.75 74 GLU A N 1
ATOM 597 C CA . 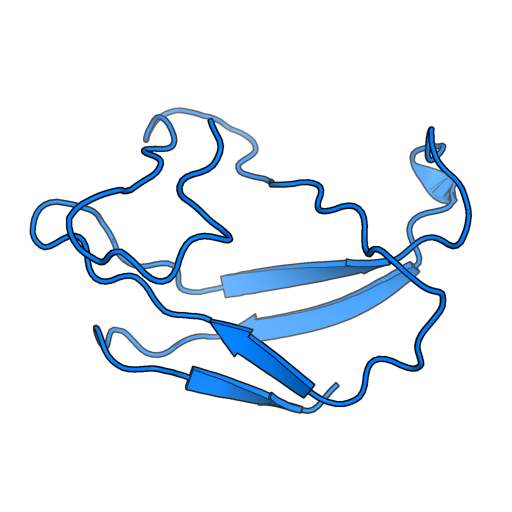GLU A 1 74 ? 7.608 -4.789 5.894 1.00 95.75 74 GLU A CA 1
ATOM 598 C C . GLU A 1 74 ? 7.714 -5.382 4.487 1.00 95.75 74 GLU A C 1
ATOM 600 O O . GLU A 1 74 ? 7.693 -6.596 4.291 1.00 95.75 74 GLU A O 1
ATOM 605 N N . ALA A 1 75 ? 7.818 -4.503 3.498 1.00 95.25 75 ALA A N 1
ATOM 606 C CA . ALA A 1 75 ? 8.054 -4.850 2.114 1.00 95.25 75 ALA A CA 1
ATOM 607 C C . ALA A 1 75 ? 9.535 -5.115 1.848 1.00 95.25 75 ALA A C 1
ATOM 609 O O . ALA A 1 75 ? 10.438 -4.508 2.434 1.00 95.25 75 ALA A O 1
ATOM 610 N N . ARG A 1 76 ? 9.781 -5.994 0.881 1.00 94.06 76 ARG A N 1
ATOM 611 C CA . ARG A 1 76 ? 11.110 -6.241 0.335 1.00 94.06 76 ARG A CA 1
ATOM 612 C C . ARG A 1 76 ? 11.491 -5.109 -0.609 1.00 94.06 76 ARG A C 1
ATOM 614 O O . ARG A 1 76 ? 10.645 -4.535 -1.296 1.00 94.06 76 ARG A O 1
ATOM 621 N N . ASN A 1 77 ? 12.793 -4.846 -0.688 1.00 92.31 77 ASN A N 1
ATOM 622 C CA . ASN A 1 77 ? 13.376 -3.943 -1.676 1.00 92.31 77 ASN A CA 1
ATOM 623 C C . ASN A 1 77 ? 13.380 -4.606 -3.069 1.00 92.31 77 ASN A C 1
ATOM 625 O O . ASN A 1 77 ? 14.423 -5.019 -3.573 1.00 92.31 77 ASN A O 1
ATOM 629 N N . SER A 1 78 ? 12.193 -4.767 -3.650 1.00 91.06 78 SER A N 1
ATOM 630 C CA . SER A 1 78 ? 11.948 -5.383 -4.956 1.00 91.06 78 SER A CA 1
ATOM 631 C C . SER A 1 78 ? 10.879 -4.605 -5.712 1.00 91.06 78 SER A C 1
ATOM 633 O O . SER A 1 78 ? 9.889 -4.191 -5.111 1.00 91.06 78 SER A O 1
ATOM 635 N N . ARG A 1 79 ? 11.037 -4.466 -7.031 1.00 88.88 79 ARG A N 1
ATOM 636 C CA . ARG A 1 79 ? 10.067 -3.791 -7.917 1.00 88.88 79 ARG A CA 1
ATOM 637 C C . ARG A 1 79 ? 8.990 -4.737 -8.458 1.00 88.88 79 ARG A C 1
ATOM 639 O O . ARG A 1 79 ? 8.392 -4.472 -9.493 1.00 88.88 79 ARG A O 1
ATOM 646 N N . ASP A 1 80 ? 8.766 -5.843 -7.762 1.00 91.12 80 ASP A N 1
ATOM 647 C CA . ASP A 1 80 ? 7.752 -6.836 -8.090 1.00 91.12 80 ASP A CA 1
ATOM 648 C C . ASP A 1 80 ? 6.504 -6.638 -7.230 1.00 91.12 80 ASP A C 1
ATOM 650 O O . ASP A 1 80 ? 6.531 -5.970 -6.191 1.00 91.12 80 ASP A O 1
ATOM 654 N N . ILE A 1 81 ? 5.409 -7.255 -7.666 1.00 92.19 81 ILE A N 1
ATOM 655 C CA . ILE A 1 81 ? 4.162 -7.313 -6.907 1.00 92.19 81 ILE A CA 1
ATOM 656 C C . ILE A 1 81 ? 4.389 -8.119 -5.626 1.00 92.19 81 ILE A C 1
ATOM 658 O O . ILE A 1 81 ? 4.879 -9.247 -5.670 1.00 92.19 81 ILE A O 1
ATOM 662 N N . GLN A 1 82 ? 4.009 -7.544 -4.486 1.0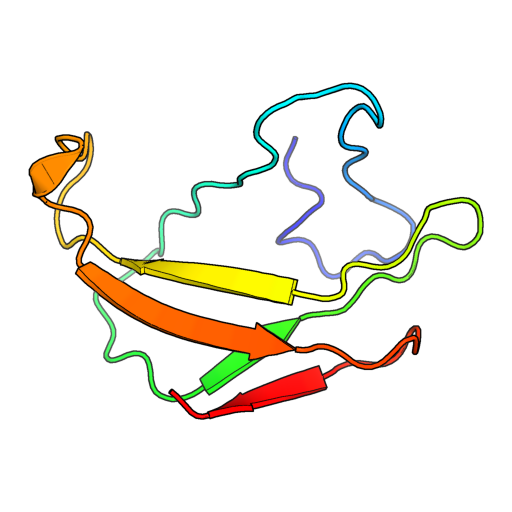0 94.25 82 GLN A N 1
ATOM 663 C CA . GLN A 1 82 ? 4.108 -8.179 -3.175 1.00 94.25 82 GLN A CA 1
ATOM 664 C C . GLN A 1 82 ? 2.724 -8.262 -2.533 1.00 94.25 82 GLN A C 1
ATOM 666 O O . GLN A 1 82 ? 2.007 -7.264 -2.474 1.00 94.25 8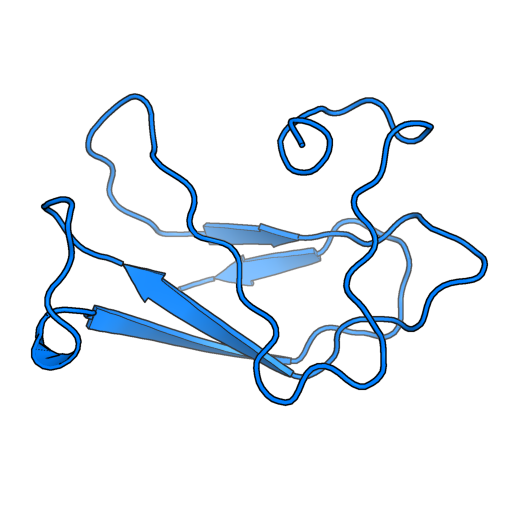2 GLN A O 1
ATOM 671 N N . ALA A 1 83 ? 2.364 -9.456 -2.060 1.00 95.81 83 ALA A N 1
ATOM 672 C CA . ALA A 1 83 ? 1.117 -9.719 -1.350 1.00 95.81 83 ALA A CA 1
ATOM 673 C C . ALA A 1 83 ? 1.373 -9.849 0.158 1.00 95.81 83 ALA A C 1
ATOM 675 O O . ALA A 1 83 ? 2.341 -10.486 0.580 1.00 95.81 83 ALA A O 1
ATOM 676 N N . PHE A 1 84 ? 0.487 -9.257 0.950 1.00 95.81 84 PHE A N 1
ATOM 677 C CA . PHE A 1 84 ? 0.544 -9.202 2.404 1.00 95.81 84 PHE A CA 1
ATOM 678 C C . PHE A 1 84 ? -0.800 -9.674 2.955 1.00 95.81 84 PHE A C 1
ATOM 680 O O . PHE A 1 84 ? -1.828 -9.058 2.674 1.00 95.81 84 PHE A O 1
ATOM 687 N N . LEU A 1 85 ? -0.783 -10.776 3.702 1.00 94.81 85 LEU A N 1
ATOM 688 C CA . LEU A 1 85 ? -1.967 -11.307 4.376 1.00 94.81 85 LEU A CA 1
ATOM 689 C C . LEU A 1 85 ? -2.264 -10.464 5.623 1.00 94.81 85 LEU A C 1
ATOM 691 O O . LEU A 1 85 ? -1.331 -10.152 6.366 1.00 94.81 85 LEU A O 1
ATOM 695 N N . VAL A 1 86 ? -3.531 -10.100 5.816 1.00 90.31 86 VAL A N 1
ATOM 696 C CA . VAL A 1 86 ? -4.032 -9.280 6.931 1.00 90.31 86 VAL A CA 1
ATOM 697 C C . VAL A 1 86 ? -4.469 -10.139 8.111 1.00 90.31 86 VAL A C 1
ATOM 699 O O . VAL A 1 86 ? -5.129 -11.175 7.890 1.00 90.31 86 VAL A O 1
#

Nearest PDB structures (foldseek):
  8c7h-assembly1_C  TM=4.996E-01  e=1.337E+00  Homo sapiens
  3nru-assembly8_H  TM=5.304E-01  e=1.526E+00  Homo sapiens